Protein AF-A0A953IR11-F1 (afdb_monomer_lite)

pLDDT: mean 86.79, std 10.8, range [42.16, 94.25]

Foldseek 3Di:
DDFDKLLPDDCPDVQQQDQQQQKWKDFPPDPDIDRDHPPDPSNRPGNNPDDCVDSVGMIITNDDDD

Secondary structure (DSSP, 8-state):
----BGGGS-TT-GGGSSB-TT-EEEETT----EE--TTSGGGGSBGGG--HHHHTTEEEES----

Radius of gyration: 10.83 Å; chains: 1; bounding box: 26×27×26 Å

Sequence (66 aa):
MIAALLHTLPPEHPARNTPLAGCYYRWQHAKKWQAVKPAFGIAGNTFNELGPAWTDNDVFCWSPEQ

Structure (mmCIF, N/CA/C/O backbone):
data_AF-A0A953IR11-F1
#
_entry.id   AF-A0A953IR11-F1
#
loop_
_atom_site.group_PDB
_atom_site.id
_atom_site.type_symbol
_atom_site.label_atom_id
_atom_site.label_alt_id
_atom_site.label_comp_id
_atom_site.label_asym_id
_atom_site.label_entity_id
_atom_site.label_seq_id
_atom_site.pdbx_PDB_ins_code
_atom_site.Cartn_x
_atom_site.Cartn_y
_atom_site.Cartn_z
_atom_site.occupancy
_atom_site.B_iso_or_equiv
_atom_site.auth_seq_id
_atom_site.auth_comp_id
_atom_site.auth_asym_id
_atom_site.auth_atom_id
_atom_site.pdbx_PDB_model_num
ATOM 1 N N . MET A 1 1 ? 3.026 -14.480 14.810 1.00 42.16 1 MET A N 1
ATOM 2 C CA . MET A 1 1 ? 1.850 -14.776 13.964 1.00 42.16 1 MET A CA 1
ATOM 3 C C . MET A 1 1 ? 2.133 -14.156 12.613 1.00 42.16 1 MET A C 1
ATOM 5 O O . MET A 1 1 ? 2.240 -12.946 12.564 1.00 42.16 1 MET A O 1
ATOM 9 N N . ILE A 1 2 ? 2.294 -14.955 11.554 1.00 46.16 2 ILE A N 1
ATOM 10 C CA . ILE A 1 2 ? 2.833 -14.499 10.258 1.00 46.16 2 ILE A CA 1
ATOM 11 C C . ILE A 1 2 ? 2.102 -13.236 9.772 1.00 46.16 2 ILE A C 1
ATOM 13 O O . ILE A 1 2 ? 0.902 -13.277 9.500 1.00 46.16 2 ILE A O 1
ATOM 17 N N . ALA A 1 3 ? 2.836 -12.127 9.654 1.00 58.94 3 ALA A N 1
ATOM 18 C CA . ALA A 1 3 ? 2.370 -10.895 9.028 1.00 58.94 3 ALA A CA 1
ATOM 19 C C . ALA A 1 3 ? 1.773 -11.195 7.639 1.00 58.94 3 ALA A C 1
ATOM 21 O O . ALA A 1 3 ? 2.483 -11.628 6.731 1.00 58.94 3 ALA A O 1
ATOM 22 N N . ALA A 1 4 ? 0.465 -10.985 7.461 1.00 71.50 4 ALA A N 1
ATOM 23 C CA . ALA A 1 4 ? -0.199 -11.242 6.185 1.00 71.50 4 ALA A CA 1
ATOM 24 C C . ALA A 1 4 ? 0.230 -10.188 5.147 1.00 71.50 4 ALA A C 1
ATOM 26 O O . ALA A 1 4 ? -0.241 -9.046 5.169 1.00 71.50 4 ALA A O 1
ATOM 27 N N . LEU A 1 5 ? 1.150 -10.566 4.255 1.00 88.81 5 LEU A N 1
ATOM 28 C CA . LEU A 1 5 ? 1.581 -9.736 3.132 1.00 88.81 5 LEU A CA 1
ATOM 29 C C . LEU A 1 5 ? 0.463 -9.671 2.093 1.00 88.81 5 LEU A C 1
ATOM 31 O O . LEU A 1 5 ? 0.021 -10.700 1.592 1.00 88.81 5 LEU A O 1
ATOM 35 N N . LEU A 1 6 ? 0.033 -8.471 1.706 1.00 90.12 6 LEU A N 1
ATOM 36 C CA . LEU A 1 6 ? -1.097 -8.323 0.777 1.00 90.12 6 LEU A CA 1
ATOM 37 C C . LEU A 1 6 ? -0.832 -8.949 -0.598 1.00 90.12 6 LEU A C 1
ATOM 39 O O . LEU A 1 6 ? -1.752 -9.450 -1.240 1.00 90.12 6 LEU A O 1
ATOM 43 N N . HIS A 1 7 ? 0.435 -9.001 -1.006 1.00 88.31 7 HIS A N 1
ATOM 44 C CA . HIS A 1 7 ? 0.869 -9.566 -2.284 1.00 88.31 7 HIS A CA 1
ATOM 45 C C . HIS A 1 7 ? 0.664 -11.080 -2.363 1.00 88.31 7 HIS A C 1
ATOM 47 O O . HIS A 1 7 ? 0.480 -11.608 -3.454 1.00 88.31 7 HIS A O 1
ATOM 53 N N . THR A 1 8 ? 0.686 -11.781 -1.226 1.00 89.38 8 THR A N 1
ATOM 54 C CA . THR A 1 8 ? 0.543 -13.244 -1.181 1.00 89.38 8 THR A CA 1
ATOM 55 C C . THR A 1 8 ? -0.906 -13.686 -1.003 1.00 89.38 8 THR A C 1
ATOM 57 O O . THR A 1 8 ? -1.188 -14.880 -1.015 1.00 89.38 8 THR A O 1
ATOM 60 N N . LEU A 1 9 ? -1.826 -12.743 -0.788 1.00 89.62 9 LEU A N 1
ATOM 61 C CA . LEU A 1 9 ? -3.241 -13.029 -0.589 1.00 89.62 9 LEU A CA 1
ATOM 62 C C . LEU A 1 9 ? -3.968 -13.079 -1.941 1.00 89.62 9 LEU A C 1
ATOM 64 O O . LEU A 1 9 ? -3.612 -12.319 -2.849 1.00 89.62 9 LEU A O 1
ATOM 68 N N . PRO A 1 10 ? -5.004 -13.923 -2.085 1.00 91.00 10 PRO A N 1
ATOM 69 C CA . PRO A 1 10 ? -5.805 -13.966 -3.303 1.00 91.00 10 PRO A CA 1
ATOM 70 C C . PRO A 1 10 ? -6.588 -12.653 -3.488 1.00 91.00 10 PRO A C 1
ATOM 72 O O . PRO A 1 10 ? -6.943 -12.032 -2.487 1.00 91.00 10 PRO A O 1
ATOM 75 N N . PRO A 1 11 ? -6.896 -12.215 -4.724 1.00 90.25 11 PRO A N 1
ATOM 76 C CA . PRO A 1 11 ? -7.574 -10.937 -4.987 1.00 90.25 11 PRO A CA 1
ATOM 77 C C . PRO A 1 11 ? -8.895 -10.740 -4.229 1.00 90.25 11 PRO A C 1
ATOM 79 O O . PRO A 1 11 ? -9.206 -9.632 -3.805 1.00 90.25 11 PRO A O 1
ATOM 82 N N . GLU A 1 12 ? -9.651 -11.808 -3.996 1.00 92.69 12 GLU A N 1
ATOM 83 C CA . GLU A 1 12 ? -10.903 -11.798 -3.224 1.00 92.69 12 GLU A CA 1
ATOM 84 C C . GLU A 1 12 ? -10.712 -11.609 -1.709 1.00 92.69 12 GLU A C 1
ATOM 86 O O . GLU A 1 12 ? -11.678 -11.404 -0.976 1.00 92.69 12 GLU A O 1
ATOM 91 N N . HIS A 1 13 ? -9.473 -11.668 -1.211 1.00 90.25 13 HIS A N 1
ATOM 92 C CA . HIS A 1 13 ? -9.208 -11.599 0.216 1.00 90.25 13 HIS A CA 1
ATOM 93 C C . HIS A 1 13 ? -9.643 -10.237 0.787 1.00 90.25 13 HIS A C 1
ATOM 95 O O . HIS A 1 13 ? -9.231 -9.198 0.256 1.00 90.25 13 HIS A O 1
ATOM 101 N N . PRO A 1 14 ? -10.383 -10.193 1.913 1.00 90.31 14 PRO A N 1
ATOM 102 C CA . PRO A 1 14 ? -10.865 -8.941 2.500 1.00 90.31 14 PRO A CA 1
ATOM 103 C C . PRO A 1 14 ? -9.751 -7.915 2.722 1.00 90.31 14 PRO A C 1
ATOM 105 O O . PRO A 1 14 ? -9.876 -6.769 2.322 1.00 90.31 14 PRO A O 1
ATOM 108 N N . ALA A 1 15 ? -8.597 -8.355 3.233 1.00 89.44 15 ALA A N 1
ATOM 109 C CA . ALA A 1 15 ? -7.440 -7.487 3.470 1.00 89.44 15 ALA A CA 1
ATOM 110 C C . ALA A 1 15 ? -6.884 -6.770 2.220 1.00 89.44 15 ALA A C 1
ATOM 112 O O . ALA A 1 15 ? -6.222 -5.746 2.381 1.00 89.44 15 ALA A O 1
ATOM 113 N N . ARG A 1 16 ? -7.123 -7.288 1.001 1.00 92.50 16 ARG A N 1
ATOM 114 C CA . ARG A 1 16 ? -6.747 -6.623 -0.264 1.00 92.50 16 ARG A CA 1
ATOM 115 C C . ARG A 1 16 ? -7.797 -5.630 -0.761 1.00 92.50 16 ARG A C 1
ATOM 117 O O . ARG A 1 16 ? -7.466 -4.788 -1.587 1.00 92.50 16 ARG A O 1
ATOM 124 N N . ASN A 1 17 ? -9.020 -5.726 -0.242 1.00 92.88 17 ASN A N 1
ATOM 125 C CA . ASN A 1 17 ? -10.177 -4.887 -0.564 1.00 92.88 17 ASN A CA 1
ATOM 126 C C . ASN A 1 17 ? -10.532 -3.918 0.583 1.00 92.88 17 ASN A C 1
ATOM 128 O O . ASN A 1 17 ? -11.570 -3.264 0.551 1.00 92.88 17 ASN A O 1
ATOM 132 N N . THR A 1 18 ? -9.676 -3.819 1.602 1.00 92.31 18 THR A N 1
ATOM 133 C CA . THR A 1 18 ? -9.779 -2.822 2.672 1.00 92.31 18 THR A CA 1
ATOM 134 C C . THR A 1 18 ? -8.975 -1.573 2.286 1.00 92.31 18 THR A C 1
ATOM 136 O O . THR A 1 18 ? -7.846 -1.728 1.807 1.00 92.31 18 THR A O 1
ATOM 139 N N . PRO A 1 19 ? -9.504 -0.350 2.499 1.00 93.81 19 PRO A N 1
ATOM 140 C CA . PRO A 1 19 ? -8.763 0.890 2.262 1.00 93.81 19 PRO A CA 1
ATOM 141 C C . PRO A 1 19 ? -7.444 0.903 3.029 1.00 93.81 19 PRO A C 1
ATOM 143 O O . PRO A 1 19 ? -7.444 0.613 4.218 1.00 93.81 19 PRO A O 1
ATOM 146 N N . LEU A 1 20 ? -6.335 1.257 2.382 1.00 93.12 20 LEU A N 1
ATOM 147 C CA . LEU A 1 20 ? -4.979 1.107 2.926 1.00 93.12 20 LEU A CA 1
ATOM 148 C C . LEU A 1 20 ? -4.626 2.072 4.069 1.00 93.12 20 LEU A C 1
ATOM 150 O O . LEU A 1 20 ? -3.516 2.006 4.597 1.00 93.12 20 LEU A O 1
ATOM 154 N N . ALA A 1 21 ? -5.520 2.973 4.474 1.00 92.38 21 ALA A N 1
ATOM 155 C CA . ALA A 1 21 ? -5.316 3.824 5.640 1.00 92.38 21 ALA A CA 1
ATOM 156 C C . ALA A 1 21 ? -5.015 2.980 6.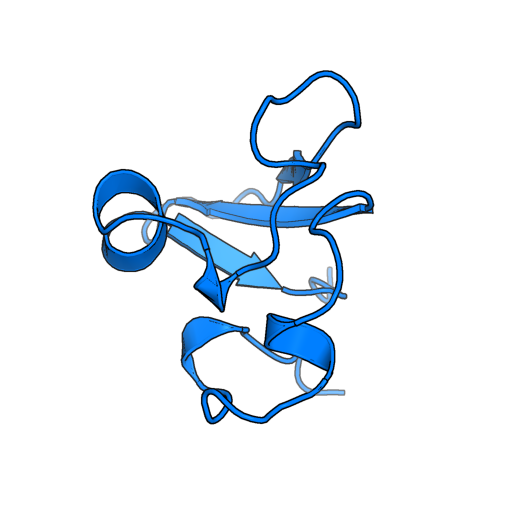898 1.00 92.38 21 ALA A C 1
ATOM 158 O O . ALA A 1 21 ? -5.826 2.164 7.328 1.00 92.38 21 ALA A O 1
ATOM 159 N N . GLY A 1 22 ? -3.837 3.182 7.499 1.00 88.00 22 GLY A N 1
ATOM 160 C CA . GLY A 1 22 ? -3.379 2.392 8.652 1.00 88.00 22 GLY A CA 1
ATOM 161 C C . GLY A 1 22 ? -2.650 1.089 8.298 1.00 88.00 22 GLY A C 1
ATOM 162 O O . GLY A 1 22 ? -2.134 0.427 9.195 1.00 88.00 22 GLY A O 1
ATOM 163 N N . CYS A 1 23 ? -2.544 0.746 7.012 1.00 91.69 23 CYS A N 1
ATOM 164 C CA . CYS A 1 23 ? -1.644 -0.299 6.530 1.00 91.69 23 CYS A CA 1
ATOM 165 C C . CYS A 1 23 ? -0.183 0.162 6.650 1.00 91.69 23 CYS A C 1
ATOM 167 O O . CYS A 1 23 ? 0.114 1.357 6.750 1.00 91.69 23 CYS A O 1
ATOM 169 N N . TYR A 1 24 ? 0.749 -0.781 6.580 1.00 93.06 24 TYR A N 1
ATOM 170 C 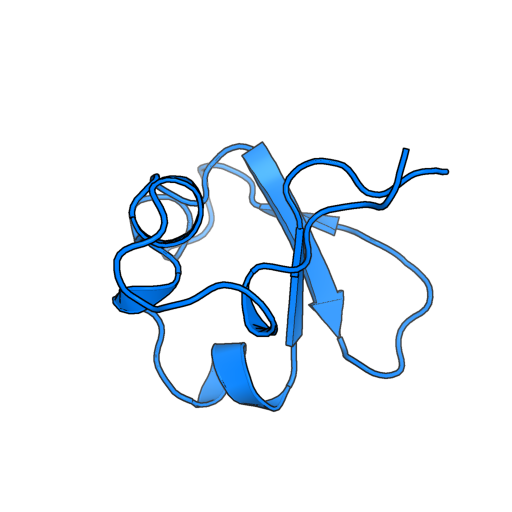CA . TYR A 1 24 ? 2.175 -0.513 6.477 1.00 93.06 24 TYR A CA 1
ATOM 171 C C . TYR A 1 24 ? 2.694 -0.931 5.110 1.00 93.06 24 TYR A C 1
ATOM 173 O O . TYR A 1 24 ? 2.236 -1.919 4.537 1.00 93.06 24 TYR A O 1
ATOM 181 N N . TYR A 1 25 ? 3.673 -0.191 4.606 1.00 92.56 25 TYR A N 1
ATOM 182 C CA . TYR A 1 25 ? 4.384 -0.513 3.381 1.00 92.56 25 TYR A CA 1
ATOM 183 C C . TYR A 1 25 ? 5.893 -0.358 3.566 1.00 92.56 25 TYR A C 1
ATOM 185 O O . TYR A 1 25 ? 6.362 0.376 4.441 1.00 92.56 25 TYR A O 1
ATOM 193 N N . ARG A 1 26 ? 6.667 -1.069 2.756 1.00 91.94 26 ARG A N 1
ATOM 194 C CA . ARG A 1 26 ? 8.107 -0.853 2.594 1.00 91.94 26 ARG A CA 1
ATOM 195 C C . ARG A 1 26 ? 8.493 -1.161 1.160 1.00 91.94 26 ARG A C 1
ATOM 197 O O . ARG A 1 26 ? 7.925 -2.074 0.574 1.00 91.94 26 ARG A O 1
ATOM 204 N N . TRP A 1 27 ? 9.527 -0.509 0.647 1.00 90.12 27 TRP A N 1
ATOM 205 C CA . TRP A 1 27 ? 10.164 -0.971 -0.585 1.00 90.12 27 TRP A CA 1
ATOM 206 C C . TRP A 1 27 ? 10.702 -2.394 -0.395 1.00 90.12 27 TRP A C 1
ATOM 208 O O . TRP A 1 27 ? 11.181 -2.732 0.694 1.00 90.12 27 TRP A O 1
ATOM 218 N N . GLN A 1 28 ? 10.677 -3.221 -1.441 1.00 84.50 28 GLN A N 1
ATOM 219 C CA . GLN A 1 28 ? 11.076 -4.637 -1.364 1.00 84.50 28 GLN A CA 1
ATOM 220 C C . GLN A 1 28 ? 12.441 -4.861 -0.692 1.00 84.50 28 GLN A C 1
ATOM 222 O O . GLN A 1 28 ? 12.591 -5.758 0.145 1.00 84.50 28 GLN A O 1
ATOM 227 N N . HIS A 1 29 ? 13.413 -3.996 -0.985 1.00 83.12 29 HIS A N 1
ATOM 228 C CA . HIS A 1 29 ? 14.767 -4.061 -0.426 1.00 83.12 29 HIS A CA 1
ATOM 229 C C . HIS A 1 29 ? 14.963 -3.229 0.849 1.00 83.12 29 HIS A C 1
ATOM 231 O O . HIS A 1 29 ? 16.002 -3.328 1.504 1.00 83.12 29 HIS A O 1
ATOM 237 N N . ALA A 1 30 ? 13.985 -2.408 1.232 1.00 86.44 30 ALA A N 1
ATOM 238 C CA . ALA A 1 30 ? 14.073 -1.614 2.446 1.00 86.44 30 ALA A CA 1
ATOM 239 C C . ALA A 1 30 ? 13.735 -2.462 3.670 1.00 86.44 30 ALA A C 1
ATOM 241 O O . ALA A 1 30 ? 12.810 -3.267 3.655 1.00 86.44 30 ALA A O 1
ATOM 242 N N . LYS A 1 31 ? 14.459 -2.247 4.770 1.00 82.69 31 LYS A N 1
ATOM 243 C CA . LYS A 1 31 ? 14.174 -2.907 6.056 1.00 82.69 31 LYS A CA 1
ATOM 244 C C . LYS A 1 31 ? 13.111 -2.182 6.881 1.00 82.69 31 LYS A C 1
ATOM 246 O O . LYS A 1 31 ? 12.553 -2.753 7.807 1.00 82.69 31 LYS A O 1
ATOM 251 N N . LYS A 1 32 ? 12.858 -0.908 6.574 1.00 88.75 32 LYS A N 1
ATOM 252 C CA . LYS A 1 32 ? 12.000 -0.042 7.378 1.00 88.75 32 LYS A CA 1
ATOM 253 C C . LYS A 1 32 ? 10.581 -0.037 6.828 1.00 88.75 32 LYS A C 1
ATOM 255 O O . LYS A 1 32 ? 10.365 0.394 5.700 1.00 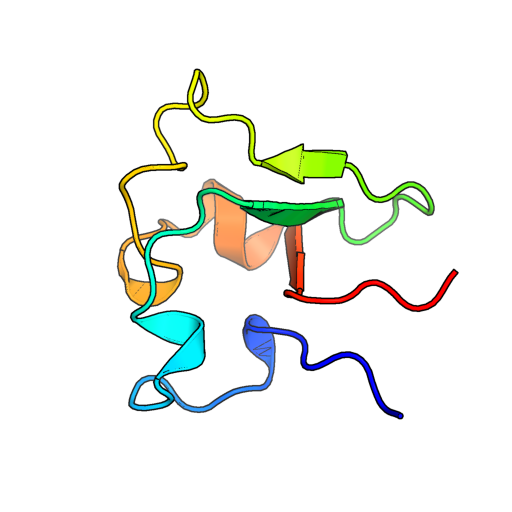88.75 32 LYS A O 1
ATOM 260 N N . TRP A 1 33 ? 9.636 -0.448 7.664 1.00 91.25 33 TRP A N 1
ATOM 261 C CA . TRP A 1 33 ? 8.213 -0.259 7.419 1.00 91.25 33 TRP A CA 1
ATOM 262 C C . TRP A 1 33 ? 7.801 1.190 7.673 1.00 91.25 33 TRP A C 1
ATOM 264 O O . TRP A 1 33 ? 8.277 1.844 8.607 1.00 91.25 33 TRP A O 1
ATOM 274 N N . GLN A 1 34 ? 6.905 1.688 6.835 1.00 90.56 34 GLN A N 1
ATOM 275 C CA . GLN A 1 34 ? 6.269 2.989 6.959 1.00 90.56 34 GLN A CA 1
ATOM 276 C C . GLN A 1 34 ? 4.759 2.804 7.016 1.00 90.56 34 GLN A C 1
ATOM 278 O O . GLN A 1 34 ? 4.205 1.979 6.300 1.00 90.56 34 GLN A O 1
ATOM 283 N N . ALA A 1 35 ? 4.084 3.581 7.857 1.00 92.00 35 ALA A N 1
ATOM 284 C CA . ALA A 1 35 ? 2.628 3.599 7.878 1.00 92.00 35 ALA A CA 1
ATOM 285 C C . ALA A 1 35 ? 2.089 4.401 6.685 1.00 92.00 35 ALA A C 1
ATOM 287 O O . ALA A 1 35 ? 2.574 5.503 6.395 1.00 92.00 35 ALA A O 1
ATOM 288 N N . VAL A 1 36 ? 1.050 3.882 6.038 1.00 91.62 36 VAL A N 1
ATOM 289 C CA . VAL A 1 36 ? 0.249 4.603 5.049 1.00 91.62 36 VAL A CA 1
ATOM 290 C C . VAL A 1 36 ? -0.596 5.627 5.803 1.00 91.62 36 VAL A C 1
ATOM 292 O O . VAL A 1 36 ? -1.585 5.297 6.463 1.00 91.62 36 VAL A O 1
ATOM 295 N N . LYS A 1 37 ? -0.169 6.892 5.757 1.00 89.25 37 LYS A N 1
ATOM 296 C CA . LYS A 1 37 ? -0.888 7.989 6.421 1.00 89.25 37 LYS A CA 1
ATOM 297 C C . LYS A 1 37 ? -2.117 8.401 5.596 1.00 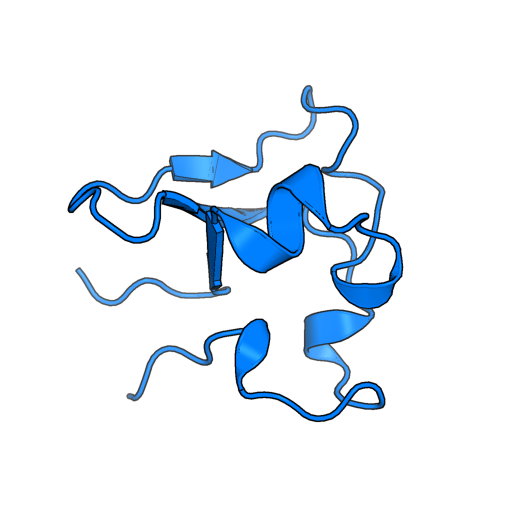89.25 37 LYS A C 1
ATOM 299 O O . LYS A 1 37 ? -2.049 8.356 4.371 1.00 89.25 37 LYS A O 1
ATOM 304 N N . PRO A 1 38 ? -3.180 8.934 6.221 1.00 86.62 38 PRO A N 1
ATOM 305 C CA . PRO A 1 38 ? -4.366 9.420 5.503 1.00 86.62 38 PRO A CA 1
ATOM 306 C C . PRO A 1 38 ? -4.089 10.501 4.445 1.00 86.62 38 PRO A C 1
ATOM 308 O O . PRO A 1 38 ? -4.868 10.669 3.520 1.00 86.62 38 PRO A O 1
ATOM 311 N N . ALA A 1 39 ? -2.976 11.232 4.570 1.00 84.81 39 ALA A N 1
ATOM 312 C CA . ALA A 1 39 ? -2.570 12.258 3.610 1.00 84.81 39 ALA A CA 1
ATOM 313 C C . ALA A 1 39 ? -2.038 11.693 2.276 1.00 84.81 39 ALA A C 1
ATOM 315 O O . ALA A 1 39 ? -1.891 12.445 1.316 1.00 84.81 39 ALA A O 1
ATOM 316 N N . PHE A 1 40 ? -1.707 10.400 2.206 1.00 86.69 40 PHE A N 1
ATOM 317 C CA . PHE A 1 40 ? -1.266 9.779 0.959 1.00 86.69 40 PHE A CA 1
ATOM 318 C C . PHE A 1 40 ? -2.475 9.477 0.074 1.00 86.69 40 PHE A C 1
ATOM 320 O O . PHE A 1 40 ? -3.452 8.900 0.543 1.00 86.69 40 PHE A O 1
ATOM 327 N N . GLY A 1 41 ? -2.378 9.773 -1.225 1.00 86.88 41 GLY A N 1
ATOM 328 C CA . GLY A 1 41 ? -3.460 9.499 -2.181 1.00 86.88 41 GLY A CA 1
ATOM 329 C C . GLY A 1 41 ? -3.870 8.022 -2.254 1.00 86.88 41 GLY A C 1
ATOM 330 O O . GLY A 1 41 ? -5.011 7.724 -2.576 1.00 86.88 41 GLY A O 1
ATOM 331 N N . ILE A 1 42 ? -2.973 7.100 -1.884 1.00 90.44 42 ILE A N 1
ATOM 332 C CA . ILE A 1 42 ? -3.264 5.660 -1.825 1.00 90.44 42 ILE A CA 1
ATOM 333 C C . ILE A 1 42 ? -4.056 5.230 -0.585 1.00 90.44 42 ILE A C 1
ATOM 335 O O . ILE A 1 42 ? -4.541 4.108 -0.552 1.00 90.44 42 ILE A O 1
ATOM 339 N N . ALA A 1 43 ? -4.187 6.073 0.444 1.00 91.94 43 ALA A N 1
ATOM 340 C CA . ALA A 1 43 ? -4.810 5.681 1.710 1.00 91.94 43 ALA A CA 1
ATOM 341 C C . ALA A 1 43 ? -6.312 5.378 1.572 1.00 91.94 43 ALA A C 1
ATOM 343 O O . ALA A 1 43 ? -6.842 4.554 2.314 1.00 91.94 43 ALA A O 1
ATOM 344 N N . GLY A 1 44 ? -6.985 6.040 0.626 1.00 92.00 44 GLY A N 1
ATOM 345 C CA . GLY A 1 44 ? -8.384 5.771 0.288 1.00 92.00 44 GLY A CA 1
ATOM 346 C C . GLY A 1 44 ? -8.576 4.584 -0.656 1.00 92.00 44 GLY A C 1
ATOM 347 O O . GLY A 1 44 ? -9.692 4.090 -0.767 1.00 92.00 44 GLY A O 1
ATOM 348 N N . ASN A 1 45 ? -7.504 4.117 -1.297 1.00 94.25 45 ASN A N 1
ATOM 349 C CA . ASN A 1 45 ? -7.552 3.005 -2.236 1.00 94.25 45 ASN A CA 1
ATOM 350 C C . ASN A 1 45 ? -7.320 1.685 -1.505 1.00 94.25 45 ASN A C 1
ATOM 352 O O . ASN A 1 45 ? -6.673 1.624 -0.455 1.00 94.25 45 ASN A O 1
ATOM 356 N N . THR A 1 46 ? -7.817 0.611 -2.095 1.00 94.25 46 THR A N 1
ATOM 357 C CA . THR A 1 46 ? -7.511 -0.760 -1.697 1.00 94.25 46 THR A CA 1
ATOM 358 C C . THR A 1 46 ? -6.252 -1.259 -2.407 1.00 94.25 46 THR A C 1
ATOM 360 O O . THR A 1 46 ? -5.811 -0.688 -3.405 1.00 94.25 46 THR A O 1
ATOM 363 N N . PHE A 1 47 ? -5.661 -2.355 -1.926 1.00 93.56 47 PHE A N 1
ATOM 364 C CA . PHE A 1 47 ? -4.496 -2.952 -2.587 1.00 93.56 47 PHE A CA 1
ATOM 365 C C . PHE A 1 47 ? -4.806 -3.404 -4.024 1.00 93.56 47 PHE A C 1
ATOM 367 O O . PHE A 1 47 ? -3.948 -3.305 -4.894 1.00 93.56 47 PHE A O 1
ATOM 374 N N . ASN A 1 48 ? -6.033 -3.862 -4.289 1.00 93.81 48 ASN A N 1
ATOM 375 C CA . ASN A 1 48 ? -6.468 -4.257 -5.634 1.00 93.81 48 ASN A CA 1
ATOM 376 C C . ASN A 1 48 ? -6.656 -3.080 -6.601 1.00 93.81 48 ASN A C 1
ATOM 378 O O . ASN A 1 48 ? -6.654 -3.289 -7.810 1.00 93.81 48 ASN A O 1
ATOM 382 N N . GLU A 1 49 ? -6.809 -1.864 -6.085 1.00 94.06 49 GLU A N 1
ATOM 383 C CA . GLU A 1 49 ? -6.912 -0.641 -6.889 1.00 94.06 49 GLU A CA 1
ATOM 384 C C . GLU A 1 49 ? -5.545 0.011 -7.138 1.00 94.06 49 GLU A C 1
ATOM 386 O O . GLU A 1 49 ? -5.446 1.003 -7.863 1.00 94.06 49 GLU A O 1
ATOM 391 N N . LEU A 1 50 ? -4.473 -0.522 -6.541 1.00 91.75 50 LEU A N 1
ATOM 392 C CA . LEU A 1 50 ? -3.127 -0.027 -6.785 1.00 91.75 50 LEU A CA 1
ATOM 393 C C . LEU A 1 50 ? -2.614 -0.463 -8.158 1.00 91.75 50 LEU A C 1
ATOM 395 O O . LEU A 1 50 ? -2.797 -1.594 -8.599 1.00 91.75 50 LEU A O 1
ATOM 399 N N . GLY A 1 51 ? -1.904 0.452 -8.812 1.00 90.31 51 GLY A N 1
ATOM 400 C CA . GLY A 1 51 ? -1.177 0.158 -10.040 1.00 90.31 51 GLY A CA 1
ATOM 401 C C . GLY A 1 51 ? 0.183 -0.518 -9.798 1.00 90.31 51 GLY A C 1
ATOM 402 O O . GLY A 1 51 ? 0.696 -0.507 -8.671 1.00 90.31 51 GLY A O 1
ATOM 403 N N . PRO A 1 52 ? 0.827 -0.996 -10.881 1.00 89.44 52 PRO A N 1
ATOM 404 C CA . PRO A 1 52 ? 2.113 -1.702 -10.842 1.00 89.44 52 PRO A CA 1
ATOM 405 C C . PRO A 1 52 ? 3.238 -0.903 -10.181 1.00 89.44 52 PRO A C 1
ATOM 407 O O . PRO A 1 52 ? 4.112 -1.474 -9.542 1.00 89.44 52 PRO A O 1
ATOM 410 N N . ALA A 1 53 ? 3.179 0.433 -10.241 1.00 87.62 53 ALA A N 1
ATOM 411 C CA . ALA A 1 53 ? 4.135 1.300 -9.553 1.00 87.62 53 ALA A CA 1
ATOM 412 C C . ALA A 1 53 ? 4.285 0.958 -8.058 1.00 87.62 53 ALA A C 1
ATOM 414 O O . ALA A 1 53 ? 5.404 0.990 -7.551 1.00 87.62 53 ALA A O 1
ATOM 415 N N . TRP A 1 54 ? 3.185 0.582 -7.396 1.00 89.12 54 TRP A N 1
ATOM 416 C CA . TRP A 1 54 ? 3.168 0.183 -5.989 1.00 89.12 54 TRP A CA 1
ATOM 417 C C . TRP A 1 54 ? 3.269 -1.336 -5.817 1.00 89.12 54 TRP A C 1
ATOM 419 O O . TRP A 1 54 ? 4.017 -1.808 -4.967 1.00 89.12 54 TRP A O 1
ATOM 429 N N . THR A 1 55 ? 2.546 -2.129 -6.615 1.00 90.00 55 THR A N 1
ATOM 430 C CA . THR A 1 55 ? 2.514 -3.591 -6.421 1.00 90.00 55 THR A CA 1
ATOM 431 C C . THR A 1 55 ? 3.817 -4.294 -6.808 1.00 90.00 55 THR A C 1
ATOM 433 O O . THR A 1 55 ? 4.069 -5.394 -6.314 1.00 90.00 55 THR A O 1
ATOM 436 N N . ASP A 1 56 ? 4.649 -3.676 -7.649 1.00 89.25 56 ASP A N 1
ATOM 437 C CA . ASP A 1 56 ? 5.890 -4.291 -8.138 1.00 89.25 56 ASP A CA 1
ATOM 438 C C . ASP A 1 56 ? 7.118 -3.878 -7.324 1.00 89.25 56 ASP A C 1
ATOM 440 O O . ASP A 1 56 ? 8.106 -4.606 -7.313 1.00 89.25 56 ASP A O 1
ATOM 444 N N . ASN A 1 57 ? 7.076 -2.727 -6.644 1.00 88.25 57 ASN A N 1
ATOM 445 C CA . ASN A 1 57 ? 8.238 -2.152 -5.949 1.00 88.25 57 ASN A CA 1
ATOM 446 C C . ASN A 1 57 ? 8.100 -2.158 -4.425 1.00 88.25 57 ASN A C 1
ATOM 448 O O . ASN A 1 57 ? 9.106 -2.181 -3.704 1.00 88.25 57 ASN A O 1
ATOM 452 N N . ASP A 1 58 ? 6.868 -2.144 -3.928 1.00 91.44 58 ASP A N 1
ATOM 453 C CA . ASP A 1 58 ? 6.563 -2.092 -2.510 1.00 91.44 58 ASP A CA 1
ATOM 454 C C . ASP A 1 58 ? 6.010 -3.424 -2.017 1.00 91.44 58 ASP A C 1
ATOM 456 O O . ASP A 1 58 ? 5.627 -4.306 -2.779 1.00 91.44 58 ASP A O 1
ATOM 460 N N . VAL A 1 59 ? 6.015 -3.579 -0.702 1.00 91.50 59 VAL A N 1
ATOM 461 C CA . VAL A 1 59 ? 5.408 -4.686 0.020 1.00 91.50 59 VAL A CA 1
ATOM 462 C C . VAL A 1 59 ? 4.476 -4.077 1.045 1.00 91.50 59 VAL A C 1
ATOM 464 O O . VAL A 1 59 ? 4.917 -3.249 1.839 1.00 91.50 59 VAL A O 1
ATOM 467 N N . PHE A 1 60 ? 3.219 -4.512 1.057 1.00 92.12 60 PHE A N 1
ATOM 468 C CA . PHE A 1 60 ? 2.207 -4.053 2.008 1.00 92.12 60 PHE A CA 1
ATOM 469 C C . PHE A 1 60 ? 1.843 -5.132 3.032 1.00 92.12 60 PHE A C 1
ATOM 471 O O . PHE A 1 60 ? 1.742 -6.315 2.693 1.00 92.12 60 PHE A O 1
ATOM 478 N N . CYS A 1 61 ? 1.608 -4.724 4.280 1.00 92.12 61 CYS A N 1
ATOM 479 C CA . CYS A 1 61 ? 1.067 -5.583 5.332 1.00 92.12 61 CYS A CA 1
ATOM 480 C C . CYS A 1 61 ? 0.272 -4.788 6.377 1.00 92.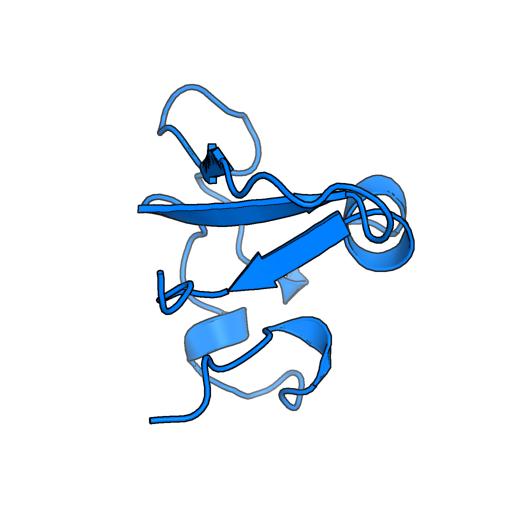12 61 CYS A C 1
ATOM 482 O O . CYS A 1 61 ? 0.543 -3.617 6.638 1.00 92.12 61 CYS A O 1
ATOM 484 N N . TRP A 1 62 ? -0.690 -5.447 7.021 1.00 89.06 62 TRP A N 1
ATOM 485 C CA . TRP A 1 62 ? -1.505 -4.837 8.080 1.00 89.06 62 TRP A CA 1
ATOM 486 C C . TRP A 1 62 ? -0.842 -4.852 9.459 1.00 89.06 62 TRP A C 1
ATOM 488 O O . TRP A 1 62 ? -1.178 -4.042 10.316 1.00 89.06 62 TRP A O 1
ATOM 498 N N . SER A 1 63 ? 0.101 -5.765 9.680 1.00 84.31 63 SER A N 1
ATOM 499 C CA . SER A 1 63 ? 0.816 -5.896 10.945 1.00 84.31 63 SER A CA 1
ATOM 500 C C . SER A 1 63 ? 2.258 -6.311 10.656 1.00 84.31 63 SER A C 1
ATOM 502 O O . SER A 1 63 ? 2.525 -7.503 10.507 1.00 84.31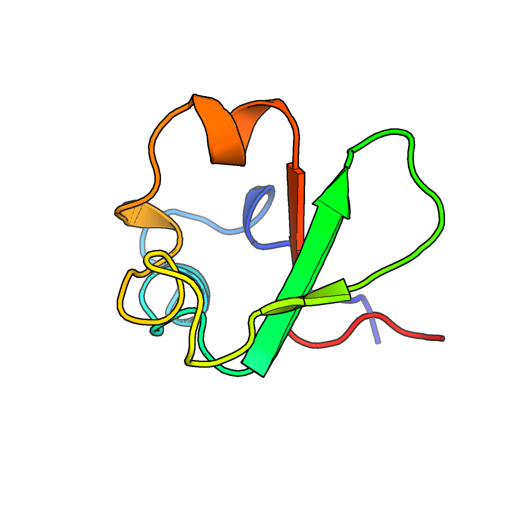 63 SER A O 1
ATOM 504 N N . PRO A 1 64 ? 3.188 -5.355 10.488 1.00 73.12 64 PRO A N 1
ATOM 505 C CA . PRO A 1 64 ? 4.600 -5.685 10.446 1.00 73.12 64 PRO A CA 1
ATOM 506 C C . PRO A 1 64 ? 4.999 -6.108 11.862 1.00 73.12 64 PRO A C 1
ATOM 508 O O . PRO A 1 64 ? 5.096 -5.259 12.747 1.00 73.12 64 PRO A O 1
ATOM 511 N N . GLU A 1 65 ? 5.168 -7.410 12.107 1.00 63.62 65 GLU A N 1
ATOM 512 C CA . GLU A 1 65 ? 5.813 -7.872 13.343 1.00 63.62 65 GLU A CA 1
ATOM 513 C C . GLU A 1 65 ? 7.169 -7.142 13.464 1.00 63.62 65 GLU A C 1
ATOM 515 O O . GLU A 1 65 ? 7.920 -7.077 12.484 1.00 63.62 65 GLU A O 1
ATOM 520 N N . GLN A 1 66 ? 7.411 -6.495 14.614 1.00 52.12 66 GLN A N 1
ATOM 521 C CA . GLN A 1 66 ? 8.640 -5.741 14.894 1.00 52.12 66 GLN A CA 1
ATOM 522 C C . GLN A 1 66 ? 9.845 -6.662 15.058 1.00 52.12 66 GLN A C 1
ATOM 524 O O . GLN A 1 66 ? 9.688 -7.718 15.711 1.00 52.12 66 GLN A O 1
#